Protein AF-A0A495ZJ39-F1 (afdb_monomer_lite)

Sequence (59 aa):
MAQRWRPCKRRLFIRKLKRLGFGDPQHGTRHDFMPYENHHLTIPNNQEYSVSQLRLLLR

Radius of gyration: 11.42 Å; chains: 1; bounding box: 32×19×29 Å

Structure (mmCIF, N/CA/C/O backbone):
data_AF-A0A495ZJ39-F1
#
_entry.id   AF-A0A495ZJ39-F1
#
loop_
_atom_site.group_PDB
_atom_site.id
_atom_site.type_symbol
_atom_site.label_atom_id
_atom_site.label_alt_id
_atom_site.label_comp_id
_atom_site.label_asym_id
_atom_site.label_entity_id
_atom_site.label_seq_id
_atom_site.pdbx_PDB_ins_code
_atom_site.Cartn_x
_atom_site.Cartn_y
_atom_site.Cartn_z
_atom_site.occupancy
_atom_site.B_iso_or_equiv
_atom_site.auth_seq_id
_atom_site.auth_comp_id
_atom_site.auth_asym_id
_atom_site.auth_atom_id
_atom_site.pdbx_PDB_model_num
ATOM 1 N N . MET A 1 1 ? -20.558 -2.794 12.290 1.00 39.66 1 MET A N 1
ATOM 2 C CA . MET A 1 1 ? -19.347 -2.583 13.117 1.00 39.66 1 MET A CA 1
ATOM 3 C C . MET A 1 1 ? -18.304 -1.869 12.268 1.00 39.66 1 MET A C 1
ATOM 5 O O . MET A 1 1 ? -17.802 -2.470 11.329 1.00 39.66 1 MET A O 1
ATOM 9 N N . ALA A 1 2 ? -18.039 -0.582 12.514 1.00 51.59 2 ALA A N 1
ATOM 10 C CA . ALA A 1 2 ? -17.091 0.184 11.704 1.00 51.59 2 ALA A CA 1
ATOM 11 C C . ALA A 1 2 ? -15.676 -0.391 11.875 1.00 51.59 2 ALA A C 1
ATOM 13 O O . ALA A 1 2 ? -15.127 -0.420 12.979 1.00 51.59 2 ALA A O 1
ATOM 14 N N . GLN A 1 3 ? -15.103 -0.911 10.794 1.00 65.81 3 GLN A N 1
ATOM 15 C CA . GLN A 1 3 ? -13.807 -1.570 10.829 1.00 65.81 3 GLN A CA 1
ATOM 16 C C . GLN A 1 3 ? -12.722 -0.521 11.113 1.00 65.81 3 GLN A C 1
ATOM 18 O O . GLN A 1 3 ? -12.444 0.351 10.293 1.00 65.81 3 GLN A O 1
ATOM 23 N N . ARG A 1 4 ? -12.139 -0.563 12.318 1.00 80.25 4 ARG A N 1
ATOM 24 C CA . ARG A 1 4 ? -11.082 0.369 12.733 1.00 80.25 4 ARG A CA 1
ATOM 25 C C . ARG A 1 4 ? -9.861 0.152 11.839 1.00 80.25 4 ARG A C 1
ATOM 27 O O . ARG A 1 4 ? -9.288 -0.938 11.841 1.00 80.25 4 ARG A O 1
ATOM 34 N N . TRP A 1 5 ? -9.447 1.190 11.120 1.00 83.69 5 TRP A N 1
ATOM 35 C CA . TRP A 1 5 ? -8.169 1.196 10.419 1.00 83.69 5 TRP A CA 1
ATOM 36 C C . TRP A 1 5 ? -7.032 0.914 11.406 1.00 83.69 5 TRP A C 1
ATOM 38 O O . TRP A 1 5 ? -6.977 1.505 12.485 1.00 83.69 5 TRP A O 1
ATOM 48 N N . ARG A 1 6 ? -6.134 0.002 11.041 1.00 89.19 6 ARG A N 1
ATOM 49 C CA . ARG A 1 6 ? -4.951 -0.360 11.830 1.00 89.19 6 ARG A CA 1
ATOM 50 C C . ARG A 1 6 ? -3.722 -0.279 10.934 1.00 89.19 6 ARG A C 1
ATOM 52 O O . ARG A 1 6 ? -3.860 -0.578 9.744 1.00 89.19 6 ARG A O 1
ATOM 59 N N . PRO A 1 7 ? -2.551 0.094 11.476 1.00 90.25 7 PRO A N 1
ATOM 60 C CA . PRO A 1 7 ? -1.315 -0.033 10.726 1.00 90.25 7 PRO A CA 1
ATOM 61 C C . PRO A 1 7 ? -1.146 -1.485 10.280 1.00 90.25 7 PRO A C 1
ATOM 63 O O . PRO A 1 7 ? -1.553 -2.422 10.979 1.00 90.25 7 PRO A O 1
ATOM 66 N N . CYS A 1 8 ? -0.608 -1.683 9.083 1.00 91.94 8 CYS A N 1
ATOM 67 C CA . CYS A 1 8 ? -0.398 -3.025 8.568 1.00 91.94 8 CYS A CA 1
ATOM 68 C C . CYS A 1 8 ? 0.885 -3.131 7.761 1.00 91.94 8 CYS A C 1
ATOM 70 O O . CYS A 1 8 ? 1.250 -2.235 7.000 1.00 91.94 8 CYS A O 1
ATOM 72 N N . LYS A 1 9 ? 1.534 -4.288 7.893 1.00 92.56 9 LYS A N 1
ATOM 73 C CA . LYS A 1 9 ? 2.706 -4.640 7.097 1.00 92.56 9 LYS A CA 1
ATOM 74 C C . LYS A 1 9 ? 2.361 -4.644 5.615 1.00 92.56 9 LYS A C 1
ATOM 76 O O . LYS A 1 9 ? 1.305 -5.148 5.221 1.00 92.56 9 LYS A O 1
ATOM 81 N N . ARG A 1 10 ? 3.306 -4.209 4.789 1.00 91.38 10 ARG A N 1
ATOM 82 C CA . ARG A 1 10 ? 3.177 -4.181 3.330 1.00 91.38 10 ARG A CA 1
ATOM 83 C C . ARG A 1 10 ? 2.719 -5.512 2.738 1.00 91.38 10 ARG A C 1
ATOM 85 O O . ARG A 1 10 ? 1.789 -5.551 1.942 1.00 91.38 10 ARG A O 1
ATOM 92 N N . ARG A 1 11 ? 3.291 -6.630 3.199 1.00 91.56 11 ARG A N 1
ATOM 93 C CA . ARG A 1 11 ? 2.882 -7.977 2.759 1.00 91.56 11 ARG A CA 1
ATOM 94 C C . ARG A 1 11 ? 1.401 -8.261 3.0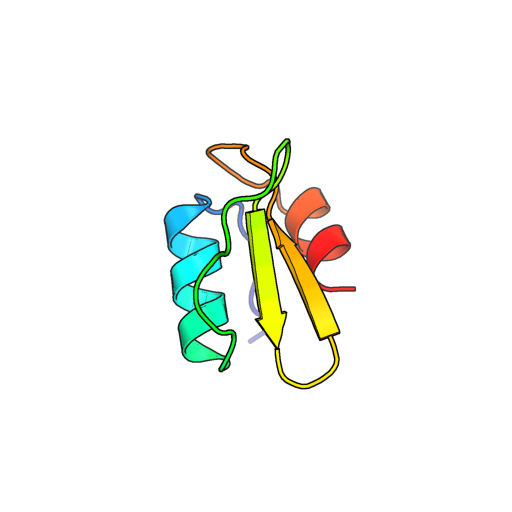29 1.00 91.56 11 ARG A C 1
ATOM 96 O O . ARG A 1 11 ? 0.748 -8.908 2.219 1.00 91.56 11 ARG A O 1
ATOM 103 N N . LEU A 1 12 ? 0.862 -7.804 4.162 1.00 92.19 12 LEU A N 1
ATOM 104 C CA . LEU A 1 12 ? -0.560 -7.970 4.477 1.00 92.19 12 LEU A CA 1
ATOM 105 C C . LEU A 1 12 ? -1.432 -7.065 3.609 1.00 92.19 12 LEU A C 1
ATOM 107 O O . LEU A 1 12 ? -2.491 -7.506 3.175 1.00 92.19 12 LEU A O 1
A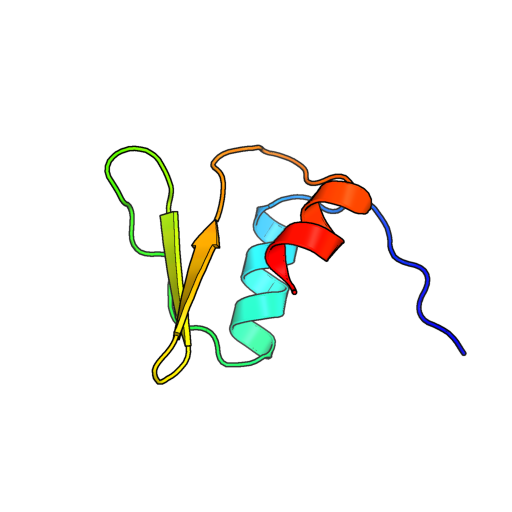TOM 111 N N . PHE A 1 13 ? -0.978 -5.841 3.336 1.00 91.12 13 PHE A N 1
ATOM 112 C CA . PHE A 1 13 ? -1.658 -4.921 2.429 1.00 91.12 13 PHE A CA 1
ATOM 113 C C . PHE A 1 13 ? -1.771 -5.511 1.018 1.00 91.12 13 PHE A C 1
ATOM 115 O O . PHE A 1 13 ? -2.880 -5.689 0.527 1.00 91.12 13 PHE A O 1
ATOM 122 N N . ILE A 1 14 ? -0.655 -5.966 0.439 1.00 90.56 14 ILE A N 1
ATOM 123 C CA . ILE A 1 14 ? -0.619 -6.632 -0.874 1.00 90.56 14 ILE A CA 1
ATOM 124 C C . ILE A 1 14 ? -1.532 -7.865 -0.896 1.00 90.56 14 ILE A C 1
ATOM 126 O O . ILE A 1 14 ? -2.311 -8.042 -1.825 1.00 90.56 14 ILE A O 1
ATOM 130 N N . ARG A 1 15 ? -1.505 -8.714 0.146 1.00 92.75 15 ARG A N 1
ATOM 131 C CA . ARG A 1 15 ? -2.401 -9.887 0.228 1.00 92.75 15 ARG A CA 1
ATOM 132 C C . ARG A 1 15 ? -3.882 -9.500 0.256 1.00 92.75 15 ARG A C 1
ATOM 134 O O . ARG A 1 15 ? -4.697 -10.238 -0.288 1.00 92.75 15 ARG A O 1
ATOM 141 N N . LYS A 1 16 ? -4.239 -8.385 0.901 1.00 91.38 16 LYS A N 1
ATOM 142 C CA . LYS A 1 16 ? -5.615 -7.870 0.901 1.00 91.38 16 LYS A CA 1
ATOM 143 C C . LYS A 1 16 ? -6.000 -7.319 -0.468 1.00 91.38 16 LYS A C 1
ATOM 145 O O . LYS A 1 16 ? -7.072 -7.660 -0.941 1.00 91.38 16 LYS A O 1
ATOM 150 N N . LEU A 1 17 ? -5.119 -6.556 -1.115 1.00 90.88 17 LEU A N 1
ATOM 151 C CA . LEU A 1 17 ? -5.340 -6.052 -2.472 1.00 90.88 17 LEU A CA 1
ATOM 152 C C . LEU A 1 17 ? -5.550 -7.197 -3.467 1.00 90.88 17 LEU A C 1
ATOM 154 O O . LEU A 1 17 ? -6.534 -7.197 -4.195 1.00 90.88 17 LEU A O 1
ATOM 158 N N . LYS A 1 18 ? -4.722 -8.245 -3.420 1.00 91.94 18 LYS A N 1
ATOM 159 C CA . LYS A 1 18 ? -4.929 -9.445 -4.248 1.00 91.94 18 LYS A 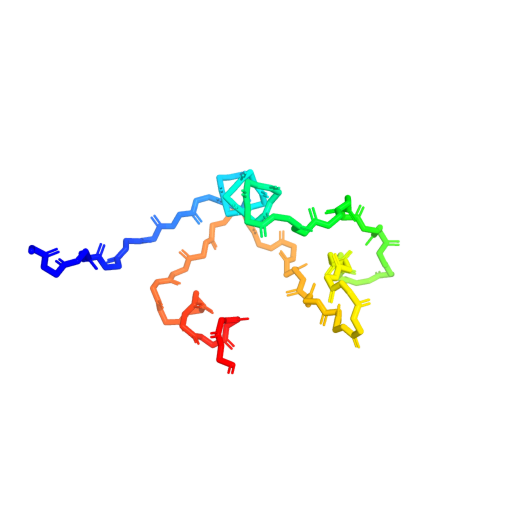CA 1
ATOM 160 C C . LYS A 1 18 ? -6.304 -10.084 -4.038 1.00 91.94 18 LYS A C 1
ATOM 162 O O . LYS A 1 18 ? -6.946 -10.493 -4.994 1.00 91.94 18 LYS A O 1
ATOM 167 N N . ARG A 1 19 ? -6.791 -10.136 -2.791 1.00 91.56 19 ARG A N 1
ATOM 168 C CA . ARG A 1 19 ? -8.148 -10.632 -2.484 1.00 91.56 19 ARG A CA 1
ATOM 169 C C . ARG A 1 19 ? -9.265 -9.733 -3.015 1.00 91.56 19 ARG A C 1
ATOM 171 O O . ARG A 1 19 ? -10.370 -10.224 -3.191 1.00 91.56 19 ARG A O 1
ATOM 178 N N . LEU A 1 20 ? -8.989 -8.450 -3.237 1.00 89.56 20 LEU A N 1
ATOM 179 C CA . LEU A 1 20 ? -9.918 -7.499 -3.852 1.00 89.56 20 LEU A CA 1
ATOM 180 C C . LEU A 1 20 ? -9.877 -7.541 -5.390 1.00 89.56 20 LEU A C 1
ATOM 182 O O . LEU A 1 20 ? -10.661 -6.845 -6.023 1.00 89.56 20 LEU A O 1
ATOM 186 N N . GLY A 1 21 ? -8.989 -8.344 -5.989 1.00 90.88 21 GLY A N 1
ATOM 187 C CA . GLY A 1 21 ? -8.845 -8.467 -7.443 1.00 90.88 21 GLY A CA 1
ATOM 188 C C . GLY A 1 21 ? -7.699 -7.652 -8.046 1.00 90.88 21 GLY A C 1
ATOM 189 O O . GLY A 1 21 ? -7.582 -7.598 -9.265 1.00 90.88 21 GLY A O 1
ATOM 190 N N . PHE A 1 22 ? -6.834 -7.034 -7.233 1.00 91.69 22 PHE A N 1
ATOM 191 C CA . PHE A 1 22 ? -5.598 -6.436 -7.751 1.00 91.69 22 PHE A CA 1
ATOM 192 C C . PHE A 1 22 ? -4.653 -7.534 -8.255 1.00 91.69 22 PHE A C 1
ATOM 194 O O . PHE A 1 22 ? -4.523 -8.591 -7.629 1.00 91.69 22 PHE A O 1
ATOM 201 N N . GLY A 1 23 ? -3.957 -7.253 -9.355 1.00 89.38 23 GLY A N 1
ATOM 202 C CA . GLY A 1 23 ? -2.948 -8.132 -9.936 1.00 89.38 23 GLY A CA 1
ATOM 203 C C . GLY A 1 23 ? -1.669 -8.223 -9.102 1.00 89.38 23 GLY A C 1
ATOM 204 O O . GLY A 1 23 ? -1.578 -7.744 -7.970 1.00 89.38 23 GLY A O 1
ATOM 205 N N . ASP A 1 24 ? -0.644 -8.859 -9.657 1.00 88.69 24 ASP A N 1
ATOM 206 C CA . ASP A 1 24 ? 0.655 -8.967 -9.001 1.00 88.69 24 ASP A CA 1
ATOM 207 C C . ASP A 1 24 ? 1.404 -7.624 -8.947 1.00 88.69 24 ASP A C 1
ATOM 209 O O . ASP A 1 24 ? 1.301 -6.821 -9.876 1.00 88.69 24 ASP A O 1
ATOM 213 N N . PRO A 1 25 ? 2.167 -7.360 -7.865 1.00 89.06 25 PRO A N 1
ATOM 214 C CA . PRO A 1 25 ? 3.018 -6.182 -7.797 1.00 89.06 25 PRO A CA 1
ATOM 215 C C . PRO A 1 25 ? 4.104 -6.267 -8.871 1.00 89.06 25 PRO A C 1
ATOM 217 O O . PRO A 1 25 ? 4.926 -7.182 -8.877 1.00 89.06 25 PRO A O 1
ATOM 220 N N . GLN A 1 26 ? 4.107 -5.288 -9.764 1.00 87.94 26 GLN A N 1
ATOM 221 C CA . GLN A 1 26 ? 5.150 -5.082 -10.753 1.00 87.94 26 GLN A CA 1
ATOM 222 C C . GLN A 1 26 ? 6.267 -4.261 -10.113 1.00 87.94 26 GLN A C 1
ATOM 224 O O . GLN A 1 26 ? 6.010 -3.176 -9.586 1.00 87.94 26 GLN A O 1
ATOM 229 N N . HIS A 1 27 ? 7.494 -4.783 -10.147 1.00 81.56 27 HIS A N 1
ATOM 230 C CA . HIS A 1 27 ? 8.665 -4.075 -9.639 1.00 81.56 27 HIS A CA 1
ATOM 231 C C . HIS A 1 27 ? 8.988 -2.889 -10.548 1.00 81.56 27 HIS A C 1
ATOM 233 O O . HIS A 1 27 ? 9.424 -3.067 -11.685 1.00 81.56 27 HIS A O 1
ATOM 239 N N . GLY A 1 28 ? 8.777 -1.679 -10.038 1.00 77.75 28 GLY A N 1
ATOM 240 C CA . GLY A 1 28 ? 9.267 -0.460 -10.670 1.00 77.75 28 GLY A CA 1
ATOM 241 C C . GLY A 1 28 ? 10.652 -0.074 -10.150 1.00 77.75 28 GLY A C 1
ATOM 242 O O . GLY A 1 28 ? 11.200 -0.677 -9.231 1.00 77.75 28 GLY A O 1
ATOM 243 N N . THR A 1 29 ? 11.223 0.994 -10.706 1.00 75.62 29 THR A N 1
ATOM 244 C CA . THR A 1 29 ? 12.576 1.470 -10.353 1.00 75.62 29 THR A CA 1
ATOM 245 C C . THR A 1 29 ? 12.668 2.052 -8.933 1.00 75.62 29 THR A C 1
ATOM 247 O O . THR A 1 29 ? 13.750 2.113 -8.358 1.00 75.62 29 THR A O 1
ATOM 250 N N . ARG A 1 30 ? 11.547 2.518 -8.361 1.00 76.81 30 ARG A N 1
ATOM 251 C CA . ARG A 1 30 ? 11.479 3.136 -7.014 1.00 76.81 30 ARG A CA 1
ATOM 252 C C . ARG A 1 30 ? 10.321 2.626 -6.160 1.00 76.81 30 ARG A C 1
ATOM 254 O O . ARG A 1 30 ? 10.455 2.518 -4.939 1.00 76.81 30 ARG A O 1
ATOM 261 N N . HIS A 1 31 ? 9.191 2.333 -6.791 1.00 83.38 31 HIS A N 1
ATOM 262 C CA . HIS A 1 31 ? 7.987 1.824 -6.148 1.00 83.38 31 HIS A CA 1
ATOM 263 C C . HIS A 1 31 ? 7.438 0.669 -6.969 1.00 83.38 31 HIS A C 1
ATOM 265 O O . HIS A 1 31 ? 7.619 0.645 -8.187 1.00 83.38 31 HIS A O 1
ATOM 271 N N . ASP A 1 32 ? 6.764 -0.253 -6.294 1.00 88.44 32 ASP A N 1
ATOM 272 C CA . ASP A 1 32 ? 6.035 -1.304 -6.986 1.00 88.44 32 ASP A CA 1
ATOM 273 C C . ASP A 1 32 ? 4.660 -0.777 -7.369 1.00 88.44 32 ASP A C 1
ATOM 275 O O . ASP A 1 32 ? 4.140 0.134 -6.726 1.00 88.44 32 ASP A O 1
ATOM 279 N N . PHE A 1 33 ? 4.045 -1.356 -8.389 1.00 90.06 33 PHE A N 1
ATOM 280 C CA . PHE A 1 33 ? 2.704 -0.976 -8.821 1.00 90.06 33 PHE A CA 1
ATOM 281 C C . PHE A 1 33 ? 1.838 -2.221 -8.927 1.00 90.06 33 PHE A C 1
ATOM 283 O O . PHE A 1 33 ? 2.263 -3.230 -9.479 1.00 90.06 33 PHE A O 1
ATOM 290 N N . MET A 1 34 ? 0.627 -2.172 -8.383 1.00 91.38 34 MET A N 1
ATOM 291 C CA . MET A 1 34 ? -0.357 -3.240 -8.535 1.00 91.38 34 MET A CA 1
ATOM 292 C C . MET A 1 34 ? -1.442 -2.781 -9.510 1.00 91.38 34 MET A C 1
ATOM 294 O O . MET A 1 34 ? -2.145 -1.814 -9.200 1.00 91.38 34 MET A O 1
ATOM 298 N N . PRO A 1 35 ? -1.592 -3.437 -10.672 1.00 90.94 35 PRO A N 1
ATOM 299 C CA . PRO A 1 35 ? -2.660 -3.112 -11.600 1.00 90.94 35 PRO A CA 1
ATOM 300 C C . PRO A 1 35 ? -4.014 -3.605 -11.078 1.00 90.94 35 PRO A C 1
ATOM 302 O O . PRO A 1 35 ? -4.108 -4.665 -10.457 1.00 90.94 35 PRO A O 1
ATOM 305 N N . TYR A 1 36 ? -5.062 -2.834 -11.340 1.00 89.81 36 TYR A N 1
ATOM 306 C CA . TYR A 1 36 ? -6.456 -3.155 -11.062 1.00 89.81 36 TYR A CA 1
ATOM 307 C C . TYR A 1 36 ? -7.329 -2.596 -12.181 1.00 89.81 36 TYR A C 1
ATOM 309 O O . TYR A 1 36 ? -7.612 -1.398 -12.223 1.00 89.81 36 TYR A O 1
ATOM 317 N N . GLU A 1 37 ? -7.723 -3.472 -13.102 1.00 87.06 37 GLU A N 1
ATOM 318 C CA . GLU A 1 37 ? -8.463 -3.113 -14.315 1.00 87.06 37 GLU A CA 1
ATOM 319 C C . GLU A 1 37 ? -7.791 -1.948 -15.066 1.00 87.06 37 GLU A C 1
ATOM 321 O O . GLU A 1 37 ? -6.715 -2.130 -15.630 1.00 87.06 37 GLU A O 1
ATOM 326 N N . ASN A 1 38 ? -8.387 -0.752 -15.037 1.00 87.81 38 ASN A N 1
ATOM 327 C CA . ASN A 1 38 ? -7.886 0.453 -15.704 1.00 87.81 38 ASN A CA 1
ATOM 328 C C . ASN A 1 38 ? -7.056 1.382 -14.793 1.00 87.81 38 ASN A C 1
ATOM 330 O O . ASN A 1 38 ? -6.686 2.481 -15.202 1.00 87.81 38 ASN A O 1
ATOM 334 N N . HIS A 1 39 ? -6.793 0.972 -13.551 1.00 87.81 39 HIS A N 1
ATOM 335 C CA . HIS A 1 39 ? -6.087 1.759 -12.543 1.00 87.81 39 HIS A CA 1
ATOM 336 C C . HIS A 1 39 ? -4.812 1.054 -12.087 1.00 87.81 39 HIS A C 1
ATOM 338 O O . HIS A 1 39 ? -4.761 -0.167 -11.971 1.00 87.81 39 HIS A O 1
ATOM 344 N N . HIS A 1 40 ? -3.779 1.826 -11.757 1.00 87.94 40 HIS A N 1
ATOM 345 C CA . HIS A 1 40 ? -2.557 1.311 -11.146 1.00 87.94 40 HIS A CA 1
ATOM 346 C C . HIS A 1 40 ? -2.397 1.901 -9.752 1.00 87.94 40 HIS A C 1
ATOM 348 O O . HIS A 1 40 ? -2.330 3.118 -9.586 1.00 87.94 40 HIS A O 1
ATOM 354 N N . LEU A 1 41 ? -2.301 1.033 -8.750 1.00 90.69 41 LEU A N 1
ATOM 355 C CA . LEU A 1 41 ? -2.039 1.448 -7.384 1.00 90.69 41 LEU A CA 1
ATOM 356 C C . LEU A 1 41 ? -0.541 1.383 -7.096 1.00 90.69 41 LEU A C 1
ATOM 358 O O . LEU A 1 41 ? 0.062 0.310 -7.117 1.00 90.69 41 LEU A O 1
ATOM 362 N N . THR A 1 42 ? 0.053 2.528 -6.777 1.00 90.00 42 THR A N 1
ATOM 363 C CA . THR A 1 42 ? 1.447 2.608 -6.333 1.00 90.00 42 THR A CA 1
ATOM 364 C C . THR A 1 42 ? 1.596 2.014 -4.935 1.00 90.00 42 THR A C 1
ATOM 366 O O . THR A 1 42 ? 0.911 2.412 -3.996 1.00 90.00 42 THR A O 1
ATOM 369 N N . ILE A 1 43 ? 2.535 1.090 -4.772 1.00 89.69 43 ILE A N 1
ATOM 370 C CA . ILE A 1 43 ? 2.884 0.417 -3.524 1.00 89.69 43 ILE A CA 1
ATOM 371 C C . ILE A 1 43 ? 4.273 0.901 -3.076 1.00 89.69 43 ILE A C 1
ATOM 373 O O . ILE A 1 43 ? 5.295 0.474 -3.623 1.00 89.69 43 ILE A O 1
ATOM 377 N N . PRO A 1 44 ? 4.352 1.766 -2.047 1.00 88.31 44 PRO A N 1
ATOM 378 C CA . PRO A 1 44 ? 5.628 2.230 -1.514 1.00 88.31 44 PRO A CA 1
ATOM 379 C C . PRO A 1 44 ? 6.451 1.078 -0.932 1.00 88.31 44 PRO A C 1
ATOM 381 O O . PRO A 1 44 ? 5.897 0.154 -0.335 1.00 88.31 44 PRO A O 1
ATOM 384 N N . ASN A 1 45 ? 7.780 1.168 -0.997 1.00 86.06 45 ASN A N 1
ATOM 385 C CA . ASN A 1 45 ? 8.672 0.108 -0.511 1.00 86.06 45 ASN A CA 1
ATOM 386 C C . ASN A 1 45 ? 8.784 0.001 1.029 1.00 86.06 45 ASN A C 1
ATOM 388 O O . ASN A 1 45 ? 9.542 -0.825 1.535 1.00 86.06 45 ASN A O 1
ATOM 392 N N . ASN A 1 46 ? 8.006 0.779 1.790 1.00 89.06 46 ASN A N 1
ATOM 393 C CA . ASN A 1 46 ? 8.024 0.752 3.255 1.00 89.06 46 ASN A CA 1
ATOM 394 C C . ASN A 1 46 ? 7.566 -0.613 3.797 1.00 89.06 46 ASN A C 1
ATOM 396 O O . ASN A 1 46 ? 6.629 -1.218 3.279 1.00 89.06 46 ASN A O 1
ATOM 400 N N . GLN A 1 47 ? 8.192 -1.088 4.877 1.00 88.94 47 GLN A N 1
ATOM 401 C CA . GLN A 1 47 ? 7.854 -2.387 5.478 1.00 88.94 47 GLN A CA 1
ATOM 402 C C . GLN A 1 47 ? 6.473 -2.391 6.156 1.00 88.94 47 GLN A C 1
ATOM 404 O O . GLN A 1 47 ? 5.772 -3.411 6.158 1.00 88.94 47 GLN A O 1
ATOM 409 N N . GLU A 1 48 ? 6.061 -1.245 6.697 1.00 93.06 48 GLU A N 1
ATOM 410 C CA . GLU A 1 48 ? 4.787 -1.042 7.379 1.00 93.06 48 GLU A CA 1
ATOM 411 C C . GLU A 1 48 ? 4.146 0.280 6.952 1.00 93.06 48 GLU A C 1
ATOM 413 O O . GLU A 1 48 ? 4.838 1.267 6.698 1.00 93.06 48 GLU A O 1
ATOM 418 N N . TYR A 1 49 ? 2.815 0.281 6.863 1.00 91.69 49 TYR A N 1
ATOM 419 C CA . TYR A 1 49 ? 2.028 1.468 6.559 1.00 91.69 49 TYR A CA 1
ATOM 420 C C . TYR A 1 49 ? 1.236 1.909 7.779 1.00 91.69 49 TYR A C 1
ATOM 422 O O . TYR A 1 49 ? 0.504 1.121 8.387 1.00 91.69 49 TYR A O 1
ATOM 430 N N . SER A 1 50 ? 1.343 3.196 8.094 1.00 91.62 50 SER A N 1
ATOM 431 C CA . SER A 1 50 ? 0.483 3.849 9.074 1.00 91.62 50 SER A CA 1
ATOM 432 C C . SER A 1 50 ? -0.945 3.986 8.541 1.00 91.62 50 SER A C 1
ATOM 434 O O . SER A 1 50 ? -1.198 3.968 7.336 1.00 91.62 50 SER A O 1
ATOM 436 N N . VAL A 1 51 ? -1.905 4.183 9.442 1.00 90.31 51 VAL A N 1
ATOM 437 C CA . VAL A 1 51 ? -3.313 4.390 9.069 1.00 90.31 51 VAL A CA 1
ATOM 438 C C . VAL A 1 51 ? -3.490 5.590 8.127 1.00 90.31 51 VAL A C 1
ATOM 440 O O . VAL A 1 51 ? -4.310 5.545 7.213 1.00 90.31 51 VAL A O 1
ATOM 443 N N . SER A 1 52 ? -2.712 6.656 8.318 1.00 90.25 52 SER A N 1
ATOM 444 C CA . SER A 1 52 ? -2.740 7.830 7.440 1.00 90.25 52 SER A CA 1
ATOM 445 C C 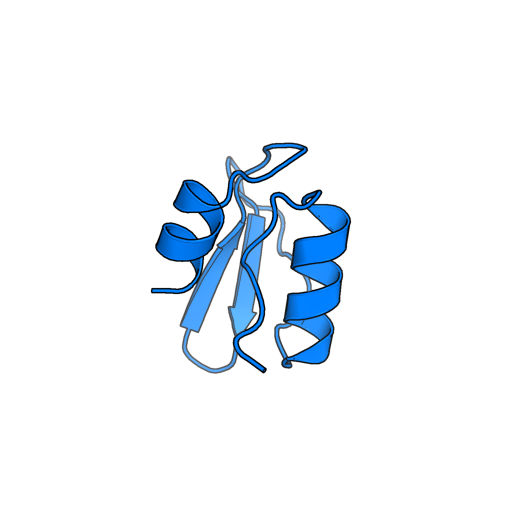. SER A 1 52 ? -2.232 7.506 6.035 1.00 90.25 52 SER A C 1
ATOM 447 O O . SER A 1 52 ? -2.870 7.902 5.065 1.00 90.25 52 SER A O 1
ATOM 449 N N . GLN A 1 53 ? -1.155 6.720 5.917 1.00 90.06 53 GLN A N 1
ATOM 450 C CA . GLN A 1 53 ? -0.654 6.253 4.619 1.00 90.06 53 GLN A CA 1
ATOM 451 C C . GLN A 1 53 ? -1.665 5.349 3.912 1.00 90.06 53 GLN A C 1
ATOM 453 O O . GLN A 1 53 ? -1.917 5.534 2.729 1.00 90.06 53 GLN A O 1
ATOM 458 N N . LEU A 1 54 ? -2.294 4.417 4.632 1.00 89.25 54 LEU A N 1
ATOM 459 C CA . LEU A 1 54 ? -3.308 3.529 4.055 1.00 89.25 54 LEU A CA 1
ATOM 460 C C . LEU A 1 54 ? -4.499 4.297 3.478 1.00 89.25 54 LEU A C 1
ATOM 462 O O . LEU A 1 54 ? -4.981 3.955 2.404 1.00 89.25 54 LEU A O 1
ATOM 466 N N . ARG A 1 55 ? -4.955 5.345 4.171 1.00 88.38 55 ARG A N 1
ATOM 467 C CA . ARG A 1 55 ? -6.042 6.204 3.684 1.00 88.38 55 ARG A CA 1
ATOM 468 C C . ARG A 1 55 ? -5.651 7.005 2.449 1.00 88.38 55 ARG A C 1
ATOM 470 O O . ARG A 1 55 ? -6.502 7.225 1.603 1.00 88.38 55 ARG A O 1
ATOM 477 N N . LEU A 1 56 ? -4.392 7.429 2.353 1.00 88.94 56 LEU A N 1
ATOM 478 C CA . LEU A 1 56 ? -3.887 8.127 1.173 1.00 88.94 56 LEU A CA 1
ATOM 479 C C . LEU A 1 56 ? -3.777 7.188 -0.036 1.00 88.94 56 LEU A C 1
ATOM 481 O O . LEU A 1 56 ? -4.086 7.597 -1.144 1.00 88.94 56 LEU A O 1
ATOM 485 N N . LEU A 1 57 ? -3.355 5.941 0.186 1.00 88.00 57 LEU A N 1
ATOM 486 C CA . LEU A 1 57 ? -3.209 4.940 -0.875 1.00 88.00 57 LEU A CA 1
ATOM 487 C C . LEU A 1 57 ? -4.553 4.436 -1.418 1.00 88.00 57 LEU A C 1
ATOM 489 O O . LEU A 1 57 ? -4.612 3.989 -2.552 1.00 88.00 57 LEU A O 1
ATOM 493 N N . LEU A 1 58 ? -5.615 4.459 -0.612 1.00 84.44 58 LEU A N 1
ATOM 494 C CA . LEU A 1 58 ? -6.939 3.937 -0.979 1.00 84.44 58 LEU A CA 1
ATOM 495 C C . LEU A 1 58 ? -7.960 5.038 -1.301 1.00 84.44 58 LEU A C 1
ATOM 497 O O . LEU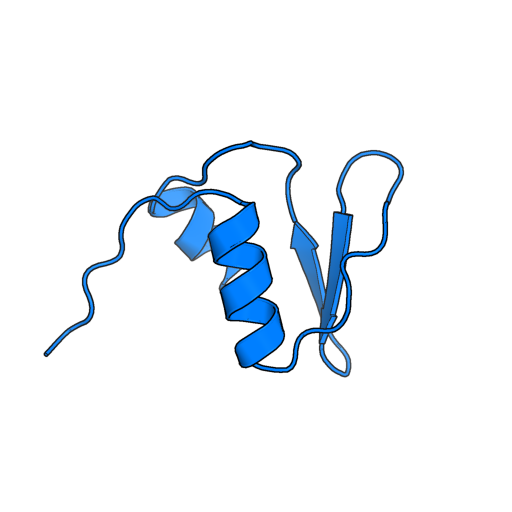 A 1 58 ? -9.162 4.787 -1.227 1.00 84.44 58 LEU A O 1
ATOM 501 N N . ARG A 1 59 ? -7.491 6.255 -1.577 1.00 77.44 59 ARG A N 1
ATOM 502 C CA . ARG A 1 59 ? -8.332 7.378 -1.990 1.00 77.44 59 ARG A CA 1
ATOM 503 C C . ARG A 1 59 ? -8.451 7.418 -3.504 1.00 77.44 59 ARG A C 1
ATOM 505 O O . ARG A 1 59 ? -9.569 7.734 -3.956 1.00 77.44 59 ARG A O 1
#

Foldseek 3Di:
DPDDQAKDFLVVVQVVCVVVVWADFCDDPQWTWTDDPVDIQTRHPDGMDGSVRVVVRVD

Seco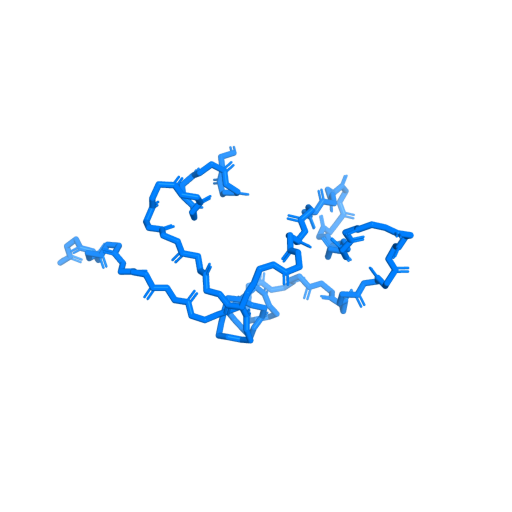ndary structure (DSSP, 8-state):
-------EEHHHHHHHHHHTT--PPEE-SSSEEEEETTEEEEE-S-SEE-HHHHHHHT-

pLDDT: mean 86.61, std 9.21, range [39.66, 93.06]